Protein AF-A0A401YC15-F1 (afdb_monomer_lite)

Radius of gyration: 13.74 Å; chains: 1; bounding box: 36×26×35 Å

Structure (mmCIF, N/CA/C/O backbone):
data_AF-A0A401YC15-F1
#
_entry.id   AF-A0A401YC15-F1
#
loop_
_atom_site.group_PDB
_atom_site.id
_atom_site.type_symbol
_atom_site.label_atom_id
_atom_site.label_alt_id
_atom_site.label_comp_id
_atom_site.label_asym_id
_atom_site.label_entity_id
_atom_site.label_seq_id
_atom_site.pdbx_PDB_ins_code
_atom_site.Cartn_x
_atom_site.Cartn_y
_atom_site.Cartn_z
_atom_site.occupancy
_atom_site.B_iso_or_equiv
_atom_site.auth_seq_id
_atom_site.auth_comp_id
_atom_site.auth_asym_id
_atom_site.auth_atom_id
_atom_site.pdbx_PDB_model_num
ATOM 1 N N . MET A 1 1 ? -4.706 10.398 -5.843 1.00 93.62 1 MET A N 1
ATOM 2 C CA . MET A 1 1 ? -5.919 10.503 -4.997 1.00 93.62 1 MET A CA 1
ATOM 3 C C . MET A 1 1 ? -5.634 9.989 -3.591 1.00 93.62 1 MET A C 1
ATOM 5 O O . MET A 1 1 ? -5.058 8.919 -3.458 1.00 93.62 1 MET A O 1
ATOM 9 N N . ARG A 1 2 ? -5.996 10.735 -2.536 1.00 96.00 2 ARG A N 1
ATOM 10 C CA . ARG A 1 2 ? -5.687 10.384 -1.134 1.00 96.00 2 ARG A CA 1
ATOM 11 C C . ARG A 1 2 ? -6.955 10.233 -0.297 1.00 96.00 2 ARG A C 1
ATOM 13 O O . ARG A 1 2 ? -7.715 11.191 -0.187 1.00 96.00 2 ARG A O 1
ATOM 20 N N . TRP A 1 3 ? -7.116 9.094 0.373 1.00 97.62 3 TRP A N 1
ATOM 21 C CA . TRP A 1 3 ? -8.199 8.844 1.324 1.00 97.62 3 TRP A CA 1
ATOM 22 C C . TRP A 1 3 ? -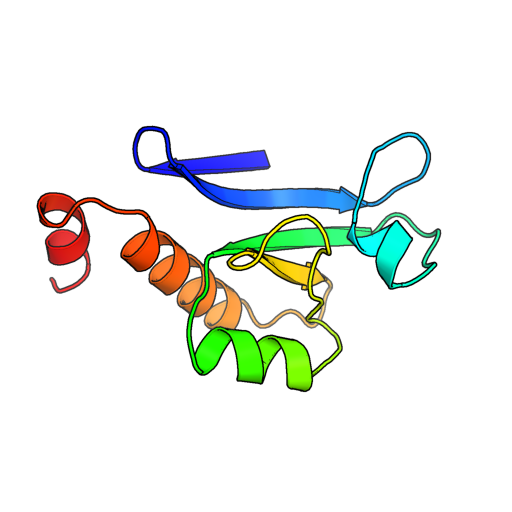7.710 8.954 2.760 1.00 97.62 3 TRP A C 1
ATOM 24 O O . TRP A 1 3 ? -6.633 8.474 3.132 1.00 97.62 3 TRP A O 1
ATOM 34 N N . ARG A 1 4 ? -8.522 9.601 3.593 1.00 97.62 4 ARG A N 1
ATOM 35 C CA . ARG A 1 4 ? -8.202 9.854 4.996 1.00 97.62 4 ARG A CA 1
ATOM 36 C C . ARG A 1 4 ? -9.398 9.538 5.874 1.00 97.62 4 ARG A C 1
ATOM 38 O O . ARG A 1 4 ? -10.524 9.898 5.549 1.00 97.62 4 ARG A O 1
ATOM 45 N N . VAL A 1 5 ? -9.128 8.959 7.039 1.00 95.12 5 VAL A N 1
ATOM 46 C CA . VAL A 1 5 ? -10.074 8.921 8.154 1.00 95.12 5 VAL A CA 1
ATOM 47 C C . VAL A 1 5 ? -9.608 9.943 9.182 1.00 95.12 5 VAL A C 1
ATOM 49 O O . VAL A 1 5 ? -8.509 9.862 9.740 1.00 95.12 5 VAL A O 1
ATOM 52 N N . ARG A 1 6 ? -10.428 10.977 9.396 1.00 92.00 6 ARG A N 1
ATOM 53 C CA . ARG A 1 6 ? -10.028 12.182 10.142 1.00 92.00 6 ARG A CA 1
ATOM 54 C C . ARG A 1 6 ? -8.760 12.796 9.526 1.00 92.00 6 ARG A C 1
ATOM 56 O O . ARG A 1 6 ? -8.768 13.203 8.371 1.00 92.00 6 ARG A O 1
ATOM 63 N N . LYS A 1 7 ? -7.669 12.870 10.294 1.00 94.31 7 LYS A N 1
ATOM 64 C CA . LYS A 1 7 ? -6.380 13.422 9.857 1.00 94.31 7 LYS A CA 1
ATOM 65 C C . LYS A 1 7 ? -5.399 12.346 9.369 1.00 94.31 7 LYS A C 1
ATOM 67 O O . LYS A 1 7 ? -4.339 12.711 8.866 1.00 94.31 7 LYS A O 1
ATOM 72 N N . LYS A 1 8 ? -5.716 11.051 9.473 1.00 95.94 8 LYS A N 1
ATOM 73 C CA . LYS A 1 8 ? -4.799 9.962 9.097 1.00 95.94 8 LYS A CA 1
ATOM 74 C C . LYS A 1 8 ? -5.074 9.488 7.673 1.00 95.94 8 LYS A C 1
ATOM 76 O O . LYS A 1 8 ? -6.222 9.214 7.338 1.00 95.94 8 LYS A O 1
ATOM 81 N N . THR A 1 9 ? -4.032 9.420 6.847 1.00 97.00 9 THR A N 1
ATOM 82 C CA . THR A 1 9 ? -4.099 8.810 5.511 1.00 97.00 9 THR A CA 1
ATOM 83 C C . THR A 1 9 ? -4.146 7.302 5.660 1.00 97.00 9 THR A C 1
ATOM 85 O O . THR A 1 9 ? -3.240 6.736 6.268 1.00 97.00 9 THR A O 1
ATOM 88 N N . LEU A 1 10 ? -5.195 6.687 5.119 1.00 97.25 10 LEU A N 1
ATOM 89 C CA . LEU A 1 10 ? -5.328 5.232 5.081 1.00 97.25 10 LEU A CA 1
ATOM 90 C C . LEU A 1 10 ? -4.880 4.691 3.722 1.00 97.25 10 LEU A C 1
ATOM 92 O O . LEU A 1 10 ? -4.108 3.756 3.677 1.00 97.25 10 LEU A O 1
ATOM 96 N N . ALA A 1 11 ? -5.248 5.354 2.626 1.00 98.06 11 ALA A N 1
ATOM 97 C CA . ALA A 1 11 ? -4.851 4.947 1.286 1.00 98.06 11 ALA A CA 1
ATOM 98 C C . ALA A 1 11 ? -4.433 6.159 0.455 1.00 98.06 11 ALA A C 1
ATOM 100 O O . ALA A 1 11 ? -4.958 7.269 0.613 1.00 98.06 11 ALA A O 1
ATOM 101 N N . HIS A 1 12 ? -3.494 5.953 -0.457 1.00 97.44 12 HIS A N 1
ATOM 102 C CA . HIS A 1 12 ? -3.091 6.956 -1.430 1.00 97.44 12 HIS A CA 1
ATOM 103 C C . HIS A 1 12 ? -2.716 6.270 -2.736 1.00 97.44 12 HIS A C 1
ATOM 105 O O . HIS A 1 12 ? -1.760 5.506 -2.765 1.00 97.44 12 HIS A O 1
ATOM 111 N N . VAL A 1 13 ? -3.466 6.571 -3.791 1.00 96.81 13 VAL A N 1
ATOM 112 C CA . VAL A 1 13 ? -3.135 6.173 -5.158 1.00 96.81 13 VAL A CA 1
ATOM 113 C C . VAL A 1 13 ? -2.409 7.326 -5.834 1.00 96.81 13 VAL A C 1
ATOM 115 O O . VAL A 1 13 ? -2.868 8.473 -5.766 1.00 96.81 13 VAL A O 1
ATOM 118 N N . LEU A 1 14 ? -1.289 7.046 -6.485 1.00 95.31 14 LEU A N 1
ATOM 119 C CA . LEU A 1 14 ? -0.565 7.995 -7.327 1.00 95.31 14 LEU A CA 1
ATOM 120 C C . LEU A 1 14 ? 0.004 7.282 -8.555 1.00 95.31 14 LEU A C 1
ATOM 122 O O . LEU A 1 14 ? 0.103 6.060 -8.567 1.00 95.31 14 LEU A O 1
ATOM 126 N N . VAL A 1 15 ? 0.413 8.056 -9.556 1.00 96.00 15 VAL A N 1
ATOM 127 C CA . VAL A 1 15 ? 1.232 7.546 -10.657 1.00 96.00 15 VAL A CA 1
ATOM 128 C C . VAL A 1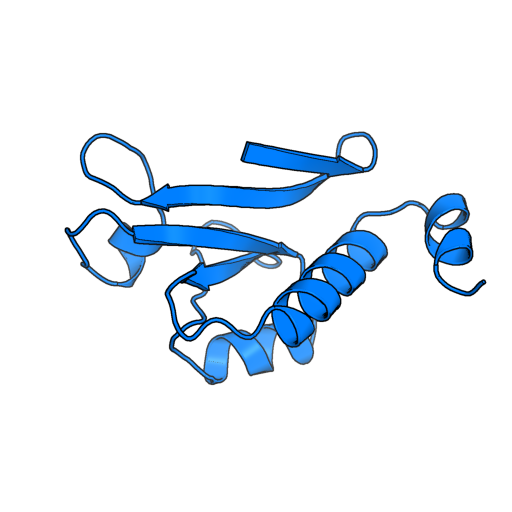 15 ? 2.688 7.861 -10.335 1.00 96.00 15 VAL A C 1
ATOM 130 O O . VAL A 1 15 ? 3.063 9.021 -10.153 1.00 96.00 15 VAL A O 1
ATOM 133 N N . ALA A 1 16 ? 3.495 6.818 -10.192 1.00 94.12 16 ALA A N 1
ATOM 134 C CA . ALA A 1 16 ? 4.936 6.890 -10.053 1.00 94.12 16 ALA A CA 1
ATOM 135 C C . ALA A 1 16 ? 5.542 7.185 -11.428 1.00 94.12 16 ALA A C 1
ATOM 137 O O . ALA A 1 16 ? 5.513 6.329 -12.300 1.00 94.12 16 ALA A O 1
ATOM 138 N N . GLN A 1 17 ? 6.065 8.392 -11.625 1.00 92.56 17 GLN A N 1
ATOM 139 C CA . GLN A 1 17 ? 6.616 8.840 -12.905 1.00 92.56 17 GLN A CA 1
ATOM 140 C C . GLN A 1 17 ? 7.713 9.887 -12.679 1.00 92.56 17 GLN A C 1
ATOM 142 O O . GLN A 1 17 ? 7.859 10.421 -11.576 1.00 92.56 17 GLN A O 1
ATOM 147 N N . GLU A 1 18 ? 8.492 10.184 -13.715 1.00 86.94 18 GLU A N 1
ATOM 148 C CA . GLU A 1 18 ? 9.517 11.228 -13.667 1.00 86.94 18 GLU A CA 1
ATOM 149 C C . GLU A 1 18 ? 8.934 12.604 -13.285 1.00 86.94 18 GLU A C 1
ATOM 151 O O . GLU A 1 18 ? 7.791 12.934 -13.605 1.00 86.94 18 GLU A O 1
ATOM 156 N N . GLY A 1 19 ? 9.708 13.402 -12.541 1.00 82.88 19 GLY A N 1
ATOM 157 C CA . GLY A 1 19 ? 9.284 14.716 -12.041 1.00 82.88 19 GLY A CA 1
ATOM 158 C C . GLY A 1 19 ? 8.399 14.681 -10.786 1.00 82.88 19 GLY A C 1
ATOM 159 O O . GLY A 1 19 ? 8.134 15.732 -10.204 1.00 82.88 19 GLY A O 1
ATOM 160 N N . TYR A 1 20 ? 7.991 13.496 -10.318 1.00 81.00 20 TYR A N 1
ATOM 161 C CA . TYR A 1 20 ? 7.216 13.317 -9.089 1.00 81.00 20 TYR A CA 1
ATOM 162 C C . TYR A 1 20 ? 7.951 12.396 -8.111 1.00 81.00 20 TYR A C 1
ATOM 164 O O . TYR A 1 20 ? 8.416 11.319 -8.480 1.00 81.00 20 TYR A O 1
ATOM 172 N N . MET A 1 21 ? 8.038 12.798 -6.836 1.00 75.56 21 MET A N 1
ATOM 173 C CA . MET A 1 21 ? 8.638 11.950 -5.801 1.00 75.56 21 MET A CA 1
ATOM 174 C C . MET A 1 21 ? 7.809 10.676 -5.621 1.00 75.56 21 MET A C 1
ATOM 176 O O . MET A 1 21 ? 6.644 10.736 -5.216 1.00 75.56 21 MET A O 1
ATOM 180 N N . SER A 1 22 ? 8.423 9.525 -5.890 1.00 85.44 22 SER A N 1
ATOM 181 C CA . SER A 1 22 ? 7.799 8.219 -5.737 1.00 85.44 22 SER A CA 1
ATOM 182 C C . SER A 1 22 ? 8.793 7.222 -5.170 1.00 85.44 22 SER A C 1
ATOM 184 O O . SER A 1 22 ? 9.709 6.777 -5.855 1.00 85.44 22 SER A O 1
ATOM 186 N N . ALA A 1 23 ? 8.525 6.779 -3.943 1.00 89.25 23 ALA A N 1
ATOM 187 C CA . ALA A 1 23 ? 9.301 5.712 -3.329 1.00 89.25 23 ALA A CA 1
ATOM 188 C C . ALA A 1 23 ? 9.240 4.394 -4.112 1.00 89.25 23 ALA A C 1
ATOM 190 O O . ALA A 1 23 ? 10.110 3.558 -3.921 1.00 89.25 23 ALA A O 1
ATOM 191 N N . TYR A 1 24 ? 8.239 4.194 -4.980 1.00 92.88 24 TYR A N 1
ATOM 192 C CA . TYR A 1 24 ? 8.238 3.045 -5.883 1.00 92.88 24 TYR A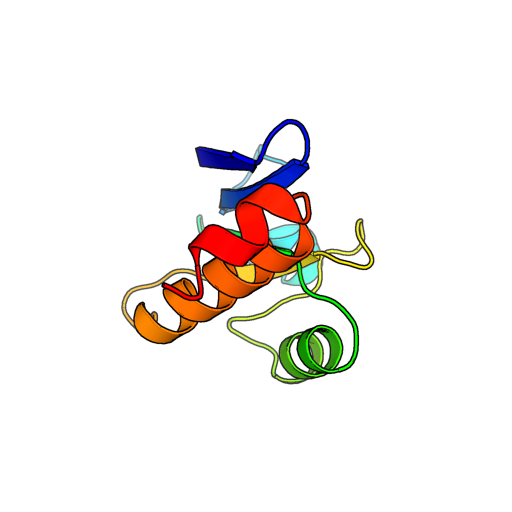 CA 1
ATOM 193 C C . TYR A 1 24 ? 9.434 3.102 -6.834 1.00 92.88 24 TYR A C 1
ATOM 195 O O . TYR A 1 24 ? 10.176 2.131 -6.929 1.00 92.88 24 TYR A O 1
ATOM 203 N N . ARG A 1 25 ? 9.672 4.252 -7.480 1.00 92.06 25 ARG A N 1
ATOM 204 C CA . ARG A 1 25 ? 10.807 4.420 -8.397 1.00 92.06 25 ARG A CA 1
ATOM 205 C C . ARG A 1 25 ? 12.136 4.317 -7.662 1.00 92.06 25 ARG A C 1
ATOM 207 O O . ARG A 1 25 ? 13.029 3.633 -8.141 1.00 92.06 25 ARG A O 1
ATOM 214 N N . ASP A 1 26 ? 12.234 4.931 -6.484 1.00 89.38 26 ASP A N 1
ATOM 215 C CA . ASP A 1 26 ? 13.459 4.891 -5.676 1.00 89.38 26 ASP A CA 1
ATOM 216 C C . ASP A 1 26 ? 13.821 3.459 -5.246 1.00 89.38 26 ASP A C 1
ATOM 218 O O . ASP A 1 26 ? 14.996 3.117 -5.155 1.00 89.38 26 ASP A O 1
ATOM 222 N N . VAL A 1 27 ? 12.813 2.619 -4.977 1.00 90.38 27 VAL A N 1
ATOM 223 C CA . VAL A 1 27 ? 13.003 1.229 -4.531 1.00 90.38 27 VAL A CA 1
ATOM 224 C C . VAL A 1 27 ? 13.205 0.264 -5.700 1.00 90.38 27 VAL A C 1
ATOM 226 O O . VAL A 1 27 ? 13.965 -0.690 -5.566 1.00 90.38 27 VAL A O 1
ATOM 229 N N . THR A 1 28 ? 12.528 0.478 -6.830 1.00 90.62 28 THR A N 1
ATOM 230 C CA . THR A 1 28 ? 12.480 -0.500 -7.935 1.00 90.62 28 THR A CA 1
ATOM 231 C C . THR A 1 28 ? 13.331 -0.125 -9.144 1.00 90.62 28 THR A C 1
ATOM 233 O O . THR A 1 28 ? 13.659 -0.994 -9.944 1.00 90.62 28 THR A O 1
ATOM 236 N N . GLY A 1 29 ? 13.676 1.152 -9.314 1.00 90.19 29 GLY A N 1
ATOM 237 C CA . GLY A 1 29 ? 14.348 1.665 -10.509 1.00 90.19 29 GLY A CA 1
ATOM 238 C C . GLY A 1 29 ? 13.458 1.780 -11.754 1.00 90.19 29 GLY A C 1
ATOM 239 O O . GLY A 1 29 ? 13.929 2.283 -12.772 1.00 90.19 29 GLY A O 1
ATOM 240 N N . VAL A 1 30 ? 12.184 1.371 -11.688 1.00 91.31 30 VAL A N 1
ATOM 241 C CA . VAL A 1 30 ? 11.240 1.429 -12.818 1.00 91.31 30 VAL A CA 1
ATOM 242 C C . VAL A 1 30 ? 11.007 2.885 -13.235 1.00 91.31 30 VAL A C 1
ATOM 244 O O . VAL A 1 30 ? 10.760 3.771 -12.404 1.00 91.31 30 VAL A O 1
ATOM 247 N N . ALA A 1 31 ? 11.137 3.162 -14.532 1.00 89.12 31 ALA A N 1
ATOM 248 C CA . ALA A 1 31 ? 11.031 4.513 -15.083 1.00 89.12 31 ALA A CA 1
ATOM 249 C C . ALA A 1 31 ? 9.652 4.789 -15.687 1.00 89.12 31 ALA A C 1
ATOM 251 O O . ALA A 1 31 ? 9.208 5.938 -15.718 1.00 89.12 31 ALA A O 1
ATOM 252 N N . GLU A 1 32 ? 8.979 3.734 -16.122 1.00 92.75 32 GLU A N 1
ATOM 253 C CA . GLU A 1 32 ? 7.667 3.750 -16.733 1.00 92.75 32 GLU A CA 1
ATOM 254 C C . GLU A 1 32 ? 6.608 4.275 -15.747 1.00 92.75 32 GLU A C 1
ATOM 256 O O . GLU A 1 32 ? 6.606 3.886 -14.570 1.00 92.75 32 GLU A O 1
ATOM 261 N N . PRO A 1 33 ? 5.682 5.142 -16.202 1.00 95.44 33 PRO A N 1
ATOM 262 C CA . PRO A 1 33 ? 4.559 5.586 -15.389 1.00 95.44 33 PRO A CA 1
ATOM 263 C C . PRO A 1 33 ? 3.768 4.400 -14.83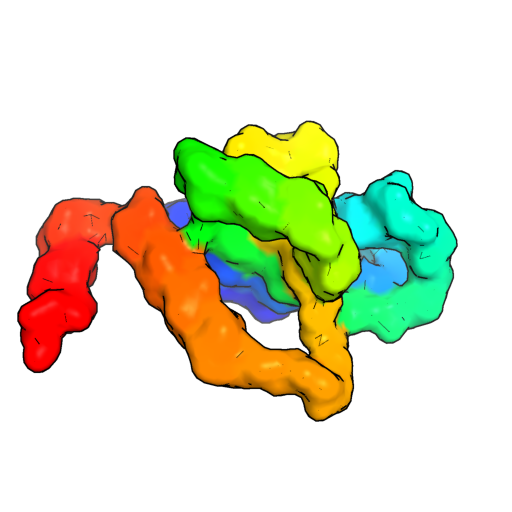0 1.00 95.44 33 PRO A C 1
ATOM 265 O O . PRO A 1 33 ? 3.134 3.660 -15.576 1.00 95.44 33 PRO A O 1
ATOM 268 N N . THR A 1 34 ? 3.797 4.233 -13.509 1.00 96.44 34 THR A N 1
ATOM 269 C CA . THR A 1 34 ? 3.199 3.075 -12.829 1.00 96.44 34 THR A CA 1
ATOM 270 C C . THR A 1 34 ? 2.181 3.536 -11.797 1.00 96.44 34 THR A C 1
ATOM 272 O O . THR A 1 34 ? 2.499 4.348 -10.925 1.00 96.44 34 THR A O 1
ATOM 275 N N . THR A 1 35 ? 0.951 3.028 -11.859 1.00 97.25 35 THR A N 1
ATOM 276 C CA . THR A 1 35 ? -0.059 3.330 -10.837 1.00 97.25 35 THR A CA 1
ATOM 277 C C . THR A 1 35 ? 0.256 2.535 -9.576 1.00 97.25 35 THR A C 1
ATOM 279 O O . THR A 1 35 ? 0.383 1.318 -9.619 1.00 97.25 35 THR A O 1
ATOM 282 N N . VAL A 1 36 ? 0.387 3.216 -8.438 1.00 97.19 36 VAL A N 1
ATOM 283 C CA . VAL A 1 36 ? 0.679 2.575 -7.150 1.00 97.19 36 VAL A CA 1
ATOM 284 C C . VAL A 1 36 ? -0.320 2.998 -6.086 1.00 97.19 36 VAL A C 1
ATOM 286 O O . VAL A 1 36 ? -0.696 4.171 -5.990 1.00 97.19 36 VAL A O 1
ATOM 289 N N . LEU A 1 37 ? -0.714 2.043 -5.252 1.00 97.88 37 LEU A N 1
ATOM 290 C CA . LEU A 1 37 ? -1.479 2.235 -4.028 1.00 97.88 37 LEU A CA 1
ATOM 291 C C . LEU A 1 37 ? -0.539 2.103 -2.831 1.00 97.88 37 LEU A C 1
ATOM 293 O O . LEU A 1 37 ? 0.131 1.094 -2.671 1.00 97.88 37 LEU A O 1
ATOM 297 N N . THR A 1 38 ? -0.528 3.089 -1.938 1.00 97.56 38 THR A N 1
ATOM 298 C CA . THR A 1 38 ? 0.076 2.938 -0.607 1.00 97.56 38 THR A CA 1
ATOM 299 C C . THR A 1 38 ? -1.000 2.863 0.462 1.00 97.56 38 THR A C 1
ATOM 301 O O . THR A 1 38 ? -1.919 3.689 0.445 1.00 97.56 38 THR A O 1
ATOM 304 N N . PHE A 1 39 ? -0.851 1.942 1.408 1.00 98.12 39 PHE A N 1
ATOM 305 C CA . PHE A 1 39 ? -1.787 1.707 2.507 1.00 98.12 39 PHE A CA 1
ATOM 306 C C . PHE A 1 39 ? -1.049 1.429 3.822 1.00 98.12 39 PHE A C 1
ATOM 308 O O . PHE A 1 39 ? 0.180 1.330 3.855 1.00 98.12 39 PHE A O 1
ATOM 315 N N . ARG A 1 40 ? -1.782 1.382 4.939 1.00 97.81 40 ARG A N 1
ATOM 316 C CA . ARG A 1 40 ? -1.223 1.115 6.271 1.00 97.81 40 ARG A CA 1
ATOM 317 C C . ARG A 1 40 ? -1.332 -0.359 6.626 1.00 97.81 40 ARG A C 1
ATOM 319 O O . ARG A 1 40 ? -2.413 -0.918 6.537 1.00 97.81 40 ARG A O 1
ATOM 326 N N . SER A 1 41 ? -0.241 -0.915 7.134 1.00 97.19 41 SER A N 1
ATOM 327 C CA . SER A 1 41 ? -0.202 -2.239 7.758 1.00 97.19 41 SER A CA 1
ATOM 328 C C . SER A 1 41 ? 0.779 -2.214 8.941 1.00 97.19 41 SER A C 1
ATOM 330 O O . SER A 1 41 ? 1.483 -1.218 9.170 1.00 97.19 41 SER A O 1
ATOM 332 N N . SER A 1 42 ? 0.795 -3.270 9.748 1.00 93.94 42 SER A N 1
ATOM 333 C CA . SER A 1 42 ? 1.695 -3.418 10.893 1.00 93.94 42 SER A CA 1
ATOM 334 C C . SER A 1 42 ? 1.880 -4.880 11.287 1.00 93.94 42 SER A C 1
ATOM 336 O O . SER A 1 42 ? 1.059 -5.717 10.935 1.00 93.94 42 SER A O 1
ATOM 338 N N . GLY A 1 43 ? 2.914 -5.164 12.081 1.00 93.69 43 GLY A N 1
ATOM 339 C CA . GLY A 1 43 ? 3.149 -6.507 12.612 1.00 93.69 43 GLY A CA 1
ATOM 340 C C . GLY A 1 43 ? 3.430 -7.525 11.508 1.00 93.69 43 GLY A C 1
ATOM 341 O O . GLY A 1 43 ? 4.099 -7.200 10.524 1.00 93.69 43 GLY A O 1
ATOM 342 N N . ASP A 1 44 ? 2.912 -8.736 11.693 1.00 94.00 44 ASP A N 1
ATOM 343 C CA . ASP A 1 44 ? 3.202 -9.887 10.835 1.00 94.00 44 ASP A CA 1
ATOM 344 C C . ASP A 1 44 ? 2.676 -9.712 9.409 1.00 94.00 44 ASP A C 1
ATOM 346 O O . ASP A 1 44 ? 3.364 -10.084 8.466 1.00 94.00 44 ASP A O 1
ATOM 350 N N . GLU A 1 45 ? 1.517 -9.074 9.230 1.00 93.31 45 GLU A N 1
ATOM 351 C CA . GLU A 1 45 ? 0.960 -8.789 7.902 1.00 93.31 45 GLU A CA 1
ATOM 352 C C . GLU A 1 45 ? 1.902 -7.892 7.086 1.00 93.31 45 GLU A C 1
ATOM 354 O O . GLU A 1 45 ? 2.228 -8.194 5.940 1.00 93.31 45 GLU A O 1
ATOM 359 N N . LEU A 1 46 ? 2.424 -6.823 7.695 1.00 94.50 46 LEU A N 1
ATOM 360 C CA . LEU A 1 46 ? 3.364 -5.931 7.018 1.00 94.50 46 LEU A CA 1
ATOM 361 C C . LEU A 1 46 ? 4.649 -6.664 6.623 1.00 94.50 46 LEU A C 1
ATOM 363 O O . LEU A 1 46 ? 5.198 -6.406 5.551 1.00 94.50 46 LEU A O 1
ATOM 367 N N . LEU A 1 47 ? 5.154 -7.539 7.498 1.00 93.31 47 LEU A N 1
ATOM 368 C CA . LEU A 1 47 ? 6.334 -8.349 7.205 1.00 93.31 47 LEU A CA 1
ATOM 369 C C . LEU A 1 47 ? 6.047 -9.329 6.067 1.00 93.31 47 LEU A C 1
ATOM 371 O O . LEU A 1 47 ? 6.848 -9.408 5.141 1.00 93.31 47 LEU A O 1
ATOM 375 N N . ALA A 1 48 ? 4.903 -10.011 6.094 1.00 95.19 48 ALA A N 1
ATOM 376 C CA . ALA A 1 48 ? 4.487 -10.937 5.048 1.00 95.19 48 ALA A CA 1
ATOM 377 C C . ALA A 1 48 ? 4.392 -10.241 3.683 1.00 95.19 48 ALA A C 1
ATOM 379 O O . ALA A 1 48 ? 5.010 -10.703 2.729 1.00 95.19 48 ALA A O 1
ATOM 380 N N . LEU A 1 49 ? 3.725 -9.084 3.608 1.00 95.50 49 LEU A N 1
ATOM 381 C CA . LEU A 1 49 ? 3.618 -8.289 2.379 1.00 95.50 49 LEU A CA 1
ATOM 382 C C . LEU A 1 49 ? 4.989 -7.821 1.876 1.00 95.50 49 LEU A C 1
ATOM 384 O O . LEU A 1 49 ? 5.280 -7.893 0.687 1.00 95.50 49 LEU A O 1
ATOM 388 N N . ALA A 1 50 ? 5.868 -7.368 2.776 1.00 89.69 50 ALA A N 1
ATOM 389 C CA . ALA A 1 50 ? 7.220 -6.962 2.399 1.00 89.69 50 ALA A CA 1
ATOM 390 C C . ALA A 1 50 ? 8.070 -8.140 1.890 1.00 89.69 50 ALA A C 1
ATOM 392 O O . ALA A 1 50 ? 8.911 -7.945 1.014 1.00 89.69 50 ALA A O 1
ATOM 393 N N . HIS A 1 51 ? 7.866 -9.343 2.432 1.00 93.69 51 HIS A N 1
ATOM 394 C CA . HIS A 1 51 ? 8.569 -10.557 2.016 1.00 93.69 51 HIS A CA 1
ATOM 395 C C . HIS A 1 51 ? 7.996 -11.191 0.746 1.00 93.69 51 HIS A C 1
ATOM 397 O O . HIS A 1 51 ? 8.753 -11.838 0.026 1.00 93.69 51 HIS A O 1
ATOM 403 N N . ALA A 1 52 ? 6.707 -10.995 0.453 1.00 94.75 52 ALA A N 1
ATOM 404 C CA . ALA A 1 52 ? 6.069 -11.495 -0.764 1.00 94.75 52 ALA A CA 1
ATOM 405 C C . ALA A 1 52 ? 6.712 -10.918 -2.040 1.00 94.75 52 ALA A C 1
ATOM 407 O O . ALA A 1 52 ? 6.763 -11.596 -3.063 1.00 94.75 52 ALA A O 1
ATOM 408 N N . GLY A 1 53 ? 7.260 -9.699 -1.965 1.00 90.62 53 GLY A N 1
ATOM 409 C CA . GLY A 1 53 ? 7.811 -9.005 -3.127 1.00 90.62 53 GLY A CA 1
ATOM 410 C C . GLY A 1 53 ? 6.700 -8.486 -4.050 1.00 90.62 53 GLY A C 1
ATOM 411 O O . GLY A 1 53 ? 5.591 -8.246 -3.570 1.00 90.62 53 GLY A O 1
ATOM 412 N N . PRO A 1 54 ? 6.973 -8.272 -5.353 1.00 91.56 54 PRO A N 1
ATOM 413 C CA . PRO A 1 54 ? 5.987 -7.744 -6.294 1.00 91.56 54 PRO A CA 1
ATOM 414 C C . PRO A 1 54 ? 4.640 -8.497 -6.235 1.00 91.56 54 PRO A C 1
ATOM 416 O O . PRO A 1 54 ? 4.650 -9.724 -6.165 1.00 91.56 54 PRO A O 1
ATOM 419 N N . PRO A 1 55 ? 3.499 -7.781 -6.261 1.00 95.50 55 PRO A N 1
ATOM 420 C CA . PRO A 1 55 ? 3.369 -6.347 -6.551 1.00 95.50 55 PRO A CA 1
ATOM 421 C C . PRO A 1 55 ? 3.678 -5.427 -5.358 1.00 95.50 55 PRO A C 1
ATOM 423 O O . PRO A 1 55 ? 3.644 -4.201 -5.504 1.00 95.50 55 PRO A O 1
ATOM 426 N N . PHE A 1 56 ? 3.995 -5.982 -4.187 1.00 96.88 56 PHE A N 1
ATOM 427 C CA . PHE A 1 56 ? 4.259 -5.228 -2.969 1.00 96.88 56 PHE A CA 1
ATOM 428 C C . PHE A 1 56 ? 5.695 -4.717 -2.877 1.00 96.88 56 PHE A C 1
ATOM 430 O O . PHE A 1 56 ? 6.664 -5.332 -3.324 1.00 96.88 56 PHE A O 1
ATOM 437 N N . TYR A 1 57 ? 5.841 -3.564 -2.235 1.0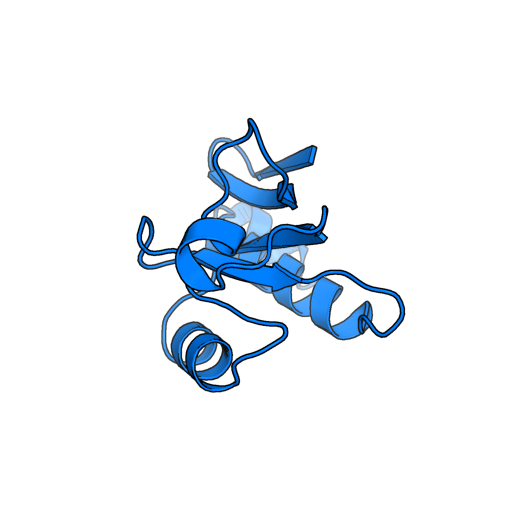0 94.94 57 TYR A N 1
ATOM 438 C CA . TYR A 1 57 ? 7.132 -2.987 -1.895 1.00 94.94 57 TYR A CA 1
ATOM 439 C C . TYR A 1 57 ? 7.040 -2.197 -0.594 1.00 94.94 57 TYR A C 1
ATOM 441 O O . TYR A 1 57 ? 5.977 -1.720 -0.183 1.00 94.94 57 TYR A O 1
ATOM 449 N N . ARG A 1 58 ? 8.189 -2.017 0.060 1.00 94.44 58 ARG A N 1
ATOM 450 C CA . ARG A 1 58 ? 8.290 -1.248 1.299 1.00 94.44 58 ARG A CA 1
ATOM 451 C C . ARG A 1 58 ? 8.929 0.116 1.037 1.00 94.44 58 ARG A C 1
ATOM 453 O O . ARG A 1 58 ? 10.128 0.180 0.772 1.00 94.44 58 ARG A O 1
ATOM 460 N N . PRO A 1 59 ? 8.179 1.223 1.163 1.00 92.69 59 PRO A N 1
ATOM 461 C CA . PRO A 1 59 ? 8.766 2.551 1.081 1.00 92.69 59 PRO A CA 1
ATOM 462 C C . PRO A 1 59 ? 9.731 2.817 2.254 1.00 92.69 59 PRO A C 1
ATOM 464 O O . PRO A 1 59 ? 9.375 2.546 3.404 1.00 92.69 59 PRO A O 1
ATOM 467 N N . PRO A 1 60 ? 10.913 3.418 2.022 1.00 89.94 60 PRO A N 1
ATOM 468 C CA . PRO A 1 60 ? 11.916 3.618 3.075 1.00 89.94 60 PRO A CA 1
ATOM 469 C C . PRO A 1 60 ? 11.524 4.693 4.105 1.00 89.94 60 PRO A C 1
ATOM 471 O O . PRO A 1 60 ? 12.080 4.747 5.197 1.00 89.94 60 PRO A O 1
ATOM 474 N N . TRP A 1 61 ? 10.549 5.548 3.788 1.00 89.94 61 TRP A N 1
ATOM 475 C CA . TRP A 1 61 ? 10.150 6.693 4.614 1.00 89.94 61 TRP A CA 1
ATOM 476 C C . TRP A 1 61 ? 9.105 6.370 5.695 1.00 89.94 61 TRP A C 1
ATOM 478 O O . TRP A 1 61 ? 8.743 7.252 6.477 1.00 89.94 61 TRP A O 1
ATOM 488 N N . SER A 1 62 ? 8.582 5.140 5.766 1.00 92.50 62 SER A N 1
ATOM 489 C CA . SER A 1 62 ? 7.635 4.761 6.821 1.00 92.50 62 SER A CA 1
ATOM 490 C C . SER A 1 62 ? 7.763 3.310 7.259 1.00 92.50 62 SER A C 1
ATOM 492 O O . SER A 1 62 ? 7.854 2.391 6.456 1.00 92.50 62 SER A O 1
ATOM 494 N N . SER A 1 63 ? 7.659 3.096 8.569 1.00 93.62 63 SER A N 1
ATOM 495 C CA . SER A 1 63 ? 7.638 1.767 9.183 1.00 93.62 63 SER A CA 1
ATOM 496 C C . SER A 1 63 ? 6.286 1.051 9.111 1.00 93.62 63 SER A C 1
ATOM 498 O O . SER A 1 63 ? 6.188 -0.090 9.543 1.00 93.62 63 SER A O 1
ATOM 500 N N . THR A 1 64 ? 5.245 1.725 8.619 1.00 96.00 64 THR A N 1
ATOM 501 C CA . THR A 1 64 ? 3.838 1.275 8.697 1.00 96.00 64 THR A CA 1
ATOM 502 C C . THR A 1 64 ? 3.092 1.470 7.382 1.00 96.00 64 THR A C 1
ATOM 504 O O . THR A 1 64 ? 1.865 1.423 7.359 1.00 96.00 64 THR A O 1
ATOM 507 N N . VAL A 1 65 ? 3.817 1.768 6.302 1.00 96.75 65 VAL A N 1
ATOM 508 C CA . VAL A 1 65 ? 3.248 1.880 4.961 1.00 96.75 65 VAL A CA 1
ATOM 509 C C . VAL A 1 65 ? 3.803 0.757 4.109 1.00 96.75 65 VAL A C 1
ATOM 511 O O . VAL A 1 65 ? 5.005 0.504 4.126 1.00 96.75 65 VAL A O 1
ATOM 514 N N . VAL A 1 66 ? 2.909 0.140 3.351 1.00 97.38 66 VAL A N 1
ATOM 515 C CA . VAL A 1 66 ? 3.218 -0.772 2.255 1.00 97.38 66 VAL A CA 1
ATOM 516 C C . VAL A 1 66 ? 2.725 -0.116 0.970 1.00 97.38 66 VAL A C 1
ATOM 518 O O . VAL A 1 66 ? 1.731 0.618 0.983 1.00 97.38 66 VAL A O 1
ATOM 521 N N . GLY A 1 67 ? 3.464 -0.304 -0.115 1.00 96.62 67 GLY A N 1
ATOM 522 C CA . GLY A 1 67 ? 3.031 0.054 -1.455 1.00 96.62 67 GLY A CA 1
ATOM 523 C C . GLY A 1 67 ? 2.722 -1.193 -2.275 1.00 96.62 67 GLY A C 1
ATOM 524 O O . GLY A 1 67 ? 3.310 -2.242 -2.035 1.00 96.62 67 GLY A O 1
ATOM 525 N N . MET A 1 68 ? 1.813 -1.060 -3.231 1.00 97.62 68 MET A N 1
ATOM 526 C CA . MET A 1 68 ? 1.408 -2.095 -4.174 1.00 97.62 68 MET A CA 1
ATOM 527 C C . MET A 1 68 ? 1.255 -1.469 -5.559 1.00 97.62 68 MET A C 1
ATOM 529 O O . MET A 1 68 ? 0.716 -0.363 -5.676 1.00 97.62 68 MET A O 1
ATOM 533 N N . VAL A 1 69 ? 1.740 -2.145 -6.594 1.00 97.56 69 VAL A N 1
ATOM 534 C CA . VAL A 1 69 ? 1.451 -1.781 -7.988 1.00 97.56 69 VAL A CA 1
ATOM 535 C C . VAL A 1 69 ? 0.003 -2.143 -8.320 1.00 97.56 69 VAL A C 1
ATOM 537 O O . VAL A 1 69 ? -0.487 -3.172 -7.872 1.00 97.56 69 VAL A O 1
ATOM 540 N N . LEU A 1 70 ? -0.682 -1.270 -9.060 1.00 97.81 70 LEU A N 1
ATOM 541 C CA . LEU A 1 70 ? -1.999 -1.526 -9.638 1.00 97.81 70 LEU A CA 1
ATOM 542 C C . LEU A 1 70 ? -1.852 -1.663 -11.156 1.00 97.81 70 LEU A C 1
ATOM 544 O O . LEU A 1 70 ? -1.356 -0.742 -11.811 1.00 97.81 70 LEU A O 1
ATOM 548 N N . ASP A 1 71 ? -2.313 -2.784 -11.687 1.00 96.69 71 ASP A N 1
ATOM 549 C CA . ASP A 1 71 ? -2.259 -3.187 -13.092 1.00 96.69 71 ASP A CA 1
ATOM 550 C C . ASP A 1 71 ? -3.528 -3.965 -13.498 1.00 96.69 71 ASP A C 1
ATOM 552 O O . ASP A 1 71 ? -4.521 -3.994 -12.765 1.00 96.69 71 ASP A O 1
ATOM 556 N N . ASP A 1 72 ? -3.511 -4.559 -14.691 1.00 97.25 72 ASP A N 1
ATOM 557 C CA . ASP A 1 72 ? -4.658 -5.277 -15.253 1.00 97.25 72 ASP A CA 1
ATOM 558 C C . ASP A 1 72 ? -4.959 -6.606 -14.532 1.00 97.25 72 ASP A C 1
ATOM 560 O O . ASP A 1 72 ? -6.105 -7.058 -14.554 1.00 97.25 72 ASP A O 1
ATOM 564 N N . ASP A 1 73 ? -3.971 -7.196 -13.850 1.00 96.06 73 ASP A N 1
ATOM 565 C CA . ASP A 1 73 ? -4.088 -8.471 -13.127 1.00 96.06 73 ASP A CA 1
ATOM 566 C C . ASP A 1 73 ? -4.397 -8.275 -11.630 1.00 96.06 73 ASP A C 1
ATOM 568 O O . ASP A 1 73 ? -4.430 -9.229 -10.850 1.00 96.06 73 ASP A O 1
ATOM 572 N N . THR A 1 74 ? -4.639 -7.032 -11.210 1.00 98.00 74 THR A N 1
ATOM 573 C CA . THR A 1 74 ? -4.877 -6.689 -9.808 1.00 98.00 74 THR A CA 1
ATOM 574 C C . THR A 1 74 ? -6.130 -7.368 -9.249 1.00 98.00 74 THR A C 1
ATOM 576 O O . THR A 1 74 ? -7.253 -7.130 -9.706 1.00 98.00 74 THR A O 1
ATOM 579 N N . ASP A 1 75 ? -5.949 -8.133 -8.169 1.00 97.31 75 ASP A N 1
ATOM 580 C CA . ASP A 1 75 ? -7.051 -8.677 -7.379 1.00 97.31 75 ASP A CA 1
ATOM 581 C C . ASP A 1 75 ? -7.706 -7.571 -6.535 1.00 97.31 75 ASP A C 1
ATOM 583 O O . ASP A 1 75 ? -7.233 -7.158 -5.473 1.00 97.31 75 ASP A O 1
ATOM 587 N N . TRP A 1 76 ? -8.847 -7.077 -7.011 1.00 97.88 76 TRP A N 1
ATOM 588 C CA . TRP A 1 76 ? -9.615 -6.050 -6.309 1.00 97.88 76 TRP A CA 1
ATOM 589 C C . TRP A 1 76 ? -10.243 -6.536 -4.995 1.00 97.88 76 TRP A C 1
ATOM 591 O O . TRP A 1 76 ? -10.576 -5.698 -4.151 1.00 97.88 76 TRP A O 1
ATOM 601 N N . GLY A 1 77 ? -10.398 -7.850 -4.803 1.00 98.25 77 GLY A N 1
ATOM 602 C CA . GLY A 1 77 ? -10.790 -8.446 -3.527 1.00 98.25 77 GLY A CA 1
ATOM 603 C C . GLY A 1 77 ? -9.699 -8.252 -2.480 1.00 98.25 77 GLY A C 1
ATOM 604 O O . GLY A 1 77 ? -9.965 -7.681 -1.421 1.00 98.25 77 GLY A O 1
ATOM 605 N N . GLU A 1 78 ? -8.457 -8.597 -2.823 1.00 96.06 78 GLU A N 1
ATOM 606 C CA . GLU A 1 78 ? -7.288 -8.355 -1.969 1.00 96.06 78 GLU A CA 1
ATOM 607 C C . GLU A 1 78 ? -7.109 -6.856 -1.676 1.00 96.06 78 GLU A C 1
ATOM 609 O O . GLU A 1 78 ? -6.955 -6.452 -0.522 1.00 96.06 78 GLU A O 1
ATOM 614 N N . VAL A 1 79 ? -7.233 -5.987 -2.688 1.00 97.94 79 VAL A N 1
ATOM 615 C CA . VAL A 1 79 ? -7.183 -4.525 -2.482 1.00 97.94 79 VAL A CA 1
ATOM 616 C C . VAL A 1 79 ? -8.237 -4.063 -1.477 1.00 97.94 79 VAL A C 1
ATOM 618 O O . VAL A 1 79 ? -7.948 -3.220 -0.620 1.00 97.94 79 VAL A O 1
ATOM 621 N N . ALA A 1 80 ? -9.464 -4.579 -1.575 1.00 97.38 80 ALA A N 1
ATOM 622 C CA . ALA A 1 80 ? -10.536 -4.220 -0.656 1.00 97.38 80 ALA A CA 1
ATOM 623 C C . ALA A 1 80 ? -10.209 -4.642 0.784 1.00 97.38 80 ALA A C 1
ATOM 625 O O . ALA A 1 80 ? -10.437 -3.853 1.709 1.00 97.38 80 ALA A O 1
ATOM 626 N N . GLU A 1 81 ? -9.634 -5.829 0.982 1.00 96.31 81 GLU A N 1
ATOM 627 C CA . GLU A 1 81 ? -9.178 -6.310 2.290 1.00 96.31 81 GLU A CA 1
ATOM 628 C C . GLU A 1 81 ? -8.056 -5.428 2.853 1.00 96.31 81 GLU A C 1
ATOM 630 O O . GLU A 1 81 ? -8.210 -4.866 3.942 1.00 96.31 81 GLU A O 1
ATOM 635 N N . LEU A 1 82 ? -6.997 -5.176 2.079 1.00 97.44 82 LEU A N 1
ATOM 636 C CA . LEU A 1 82 ? -5.857 -4.343 2.488 1.00 97.44 82 LEU A CA 1
ATOM 637 C C . LEU A 1 82 ? -6.276 -2.912 2.853 1.00 97.44 82 LEU A C 1
ATOM 639 O O . LEU A 1 82 ? -5.820 -2.332 3.845 1.00 97.44 82 LEU A O 1
ATOM 643 N N . VAL A 1 83 ? -7.181 -2.312 2.075 1.00 97.38 83 VAL A N 1
ATOM 644 C CA . VAL A 1 83 ? -7.710 -0.971 2.365 1.00 97.38 83 VAL A CA 1
ATOM 645 C C . VAL A 1 83 ? -8.611 -0.988 3.602 1.00 97.38 83 VAL A C 1
ATOM 647 O O . VAL A 1 83 ? -8.591 -0.027 4.382 1.00 97.38 83 VAL A O 1
ATOM 650 N N . THR A 1 84 ? -9.368 -2.064 3.824 1.00 95.81 84 THR A N 1
ATOM 651 C CA . THR A 1 84 ? -10.208 -2.236 5.018 1.00 95.81 84 THR A CA 1
ATOM 652 C C . THR A 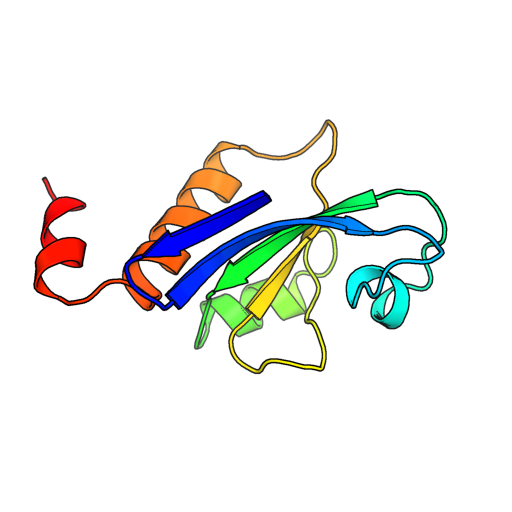1 84 ? -9.355 -2.377 6.277 1.00 95.81 84 THR A C 1
ATOM 654 O O . THR A 1 84 ? -9.601 -1.672 7.262 1.00 95.81 84 THR A O 1
ATOM 657 N N . GLU A 1 85 ? -8.301 -3.189 6.247 1.00 95.38 85 GLU A N 1
ATOM 658 C CA . GLU A 1 85 ? -7.354 -3.306 7.361 1.00 95.38 85 GLU A CA 1
ATOM 659 C C . GLU A 1 85 ? -6.601 -1.999 7.598 1.00 95.38 85 GLU A C 1
ATOM 661 O O . GLU A 1 85 ? -6.525 -1.497 8.727 1.00 95.38 85 GLU A O 1
ATOM 666 N N . SER A 1 86 ? -6.177 -1.328 6.529 1.00 97.62 86 SER A N 1
ATOM 667 C CA . SER A 1 86 ? -5.586 -0.000 6.640 1.00 97.62 86 SER A CA 1
ATOM 668 C C . SER A 1 86 ? -6.548 1.031 7.242 1.00 97.62 86 SER A C 1
ATOM 670 O O . SER A 1 86 ? -6.106 1.947 7.956 1.00 97.62 86 SER A O 1
ATOM 672 N N . TYR A 1 87 ? -7.848 0.937 6.954 1.00 96.12 87 TYR A N 1
ATOM 673 C CA . TYR A 1 87 ? -8.863 1.753 7.608 1.00 96.12 87 TYR A CA 1
ATOM 674 C C . TYR A 1 87 ? -8.941 1.402 9.092 1.00 96.12 87 TYR A C 1
ATOM 676 O O . TYR A 1 87 ? -8.874 2.318 9.914 1.00 96.12 87 TYR A O 1
ATOM 684 N N . ARG A 1 88 ? -9.032 0.114 9.455 1.00 94.19 88 ARG A N 1
ATOM 685 C CA . ARG A 1 88 ? -9.080 -0.355 10.853 1.00 94.19 88 ARG A CA 1
ATOM 686 C C . ARG A 1 88 ? -7.864 0.121 11.650 1.00 94.19 88 ARG A C 1
ATOM 688 O O . ARG A 1 88 ? -8.034 0.572 12.784 1.00 94.19 88 ARG A O 1
ATOM 695 N N . PHE A 1 89 ? -6.678 0.126 11.043 1.00 94.75 89 PHE A N 1
ATOM 696 C CA . PHE A 1 89 ? -5.444 0.662 11.623 1.00 94.75 89 PHE A CA 1
ATOM 697 C C . PHE A 1 89 ? -5.542 2.169 11.927 1.00 94.75 89 PHE A C 1
ATOM 699 O O . PHE A 1 89 ? -5.085 2.658 12.965 1.00 94.75 89 PHE A O 1
ATOM 706 N N . CYS A 1 90 ? -6.127 2.950 11.015 1.00 95.56 90 CYS A N 1
ATOM 707 C CA . CYS A 1 90 ? -6.191 4.408 11.146 1.00 95.56 90 CYS A CA 1
ATOM 708 C C . CYS A 1 90 ? -7.389 4.904 11.962 1.00 95.56 90 CYS A C 1
ATOM 710 O O . CYS A 1 90 ? -7.311 5.963 12.600 1.00 95.56 90 CYS A O 1
ATOM 712 N N . ALA A 1 91 ? -8.510 4.198 11.898 1.00 94.00 91 ALA A N 1
ATOM 713 C CA . ALA A 1 91 ? -9.782 4.660 12.412 1.00 94.00 91 ALA A CA 1
ATOM 714 C C . ALA A 1 91 ? -9.787 4.695 13.952 1.00 94.00 91 ALA A C 1
ATOM 716 O O . ALA A 1 91 ? -9.283 3.787 14.613 1.00 94.00 91 ALA A O 1
ATOM 717 N N . PRO A 1 92 ? -10.386 5.730 14.567 1.00 90.75 92 PRO A N 1
ATOM 718 C CA . PRO A 1 92 ? -10.669 5.707 15.997 1.00 90.75 92 PRO A CA 1
ATOM 719 C C . PRO A 1 92 ? -11.658 4.580 16.321 1.00 90.75 92 PRO A C 1
ATOM 721 O O . PRO A 1 92 ? -12.515 4.254 15.500 1.00 90.75 92 PRO A O 1
ATOM 724 N N . GLN A 1 93 ? -11.597 4.043 17.542 1.00 85.62 93 GLN A N 1
ATOM 725 C CA . GLN A 1 93 ? -12.384 2.881 17.983 1.00 85.62 93 GLN A CA 1
ATOM 726 C C . GLN A 1 93 ? -13.878 2.972 17.618 1.00 85.62 93 GLN A C 1
ATOM 728 O O . GLN A 1 93 ? -14.428 2.042 17.040 1.00 85.62 93 GLN A O 1
ATOM 733 N N . LYS A 1 94 ? -14.509 4.138 17.828 1.00 86.50 94 LYS A N 1
ATOM 734 C CA . LYS A 1 94 ? -15.924 4.381 17.481 1.00 86.50 94 LYS A CA 1
ATOM 735 C C . LYS A 1 94 ? -16.271 4.123 16.006 1.00 86.50 94 LYS A C 1
ATOM 737 O O . LYS A 1 94 ? -17.416 3.814 15.703 1.00 86.50 94 LYS A O 1
ATOM 742 N N . LEU A 1 95 ? -15.319 4.316 15.093 1.00 87.00 95 LEU A N 1
ATOM 743 C CA . LEU A 1 95 ? -15.511 4.098 13.658 1.00 87.00 95 LEU A CA 1
ATOM 744 C C . LEU A 1 95 ? -15.139 2.677 13.227 1.00 87.00 95 LEU A C 1
ATOM 746 O O . LEU A 1 95 ? -15.773 2.162 12.315 1.00 87.00 95 LEU A O 1
ATOM 750 N N . ARG A 1 96 ? -14.177 2.035 13.904 1.00 84.00 96 ARG A N 1
ATOM 751 C CA . ARG A 1 96 ? -13.813 0.631 13.643 1.00 84.00 96 ARG A CA 1
ATOM 752 C C . ARG A 1 96 ? -15.022 -0.291 13.796 1.00 84.00 96 ARG A C 1
ATOM 754 O O . ARG A 1 96 ? -15.322 -1.039 12.880 1.00 84.00 96 ARG A O 1
ATOM 761 N N . HIS A 1 97 ? -15.788 -0.113 14.873 1.00 78.50 97 HIS A N 1
ATOM 762 C CA . HIS A 1 97 ? -16.985 -0.910 15.169 1.00 78.50 97 HIS A CA 1
ATOM 763 C C . HIS A 1 97 ? -18.124 -0.800 14.141 1.00 78.50 97 HIS A C 1
ATOM 765 O O . HIS A 1 97 ? -19.107 -1.526 14.240 1.00 78.50 97 HIS A O 1
ATOM 771 N N . ARG A 1 98 ? -18.048 0.126 13.175 1.00 79.62 98 ARG A N 1
ATOM 772 C CA . ARG A 1 98 ? -19.044 0.226 12.098 1.00 79.62 98 ARG A CA 1
ATOM 773 C C . ARG A 1 98 ? -18.776 -0.732 10.937 1.00 79.62 98 ARG A C 1
ATOM 775 O O . ARG A 1 98 ? -19.660 -0.858 10.105 1.00 79.62 98 ARG A O 1
ATOM 782 N N . LEU A 1 99 ? -17.589 -1.340 10.873 1.00 73.25 99 LEU A N 1
ATOM 783 C CA . LEU A 1 99 ? -17.234 -2.346 9.865 1.00 73.25 99 LEU A CA 1
ATOM 784 C C . LEU A 1 99 ? -17.651 -3.766 10.267 1.00 73.25 99 LEU A C 1
ATOM 786 O O . LEU A 1 99 ? -17.633 -4.654 9.428 1.00 73.25 99 LEU A O 1
ATOM 790 N N . ASP A 1 100 ? -18.006 -3.974 11.536 1.00 68.25 100 ASP A N 1
ATOM 791 C CA . ASP A 1 100 ? -18.369 -5.285 12.090 1.00 68.25 100 ASP A CA 1
ATOM 792 C C . ASP A 1 100 ? -19.900 -5.516 12.078 1.00 68.25 100 ASP A C 1
ATOM 794 O O . ASP A 1 100 ? -20.412 -6.365 12.806 1.00 68.25 100 ASP A O 1
ATOM 798 N N . ARG A 1 101 ? -20.641 -4.706 11.310 1.00 55.75 101 ARG A N 1
ATOM 799 C CA . ARG A 1 101 ? -22.095 -4.785 11.106 1.00 55.75 101 ARG A CA 1
ATOM 800 C C . ARG A 1 101 ? -22.395 -5.048 9.645 1.00 55.75 101 ARG A C 1
ATOM 802 O O . ARG A 1 101 ? -23.356 -5.804 9.404 1.00 55.75 101 ARG A O 1
#

Sequence (101 aa):
MRWRVRKKTLAHVLVAQEGYMSAYRDVTGVAEPTTVLTFRSSGDELLALAHAGPPFYRPPWSSTVVGMVLDDDTDWGEVAELVTESYRFCAPQKLRHRLDR

pLDDT: mean 92.79, std 6.71, range [55.75, 98.25]

Foldseek 3Di:
DFDDDPPHTAKDKDWDEPPDDDLVCVVPVDHDGWIKMKGFDDDPVVVVQCVVDPQWHDRPPDPTIIMGTDDPPDDVVVVVVRSLVSCCVRHDPVVNVVVVD

Secondary structure (DSSP, 8-state):
-EEEETTEEEEEEEEE-TTS--HHHHHH---S-EEEEEEE--HHHHHHHHHH-TTEE--TT-SSEEEEE--TT--HHHHHHHHHHHHHHHS-HHHHTTS--